Protein AF-A0A0M3HKK8-F1 (afdb_monomer_lite)

pLDDT: mean 71.79, std 18.13, range [29.97, 91.31]

Secondary structure (DSSP, 8-state):
-HHHHHHHHHHHH---HHHHHHHHHHHHHHHHHHHHTT-GGGHHHHHHHHHHHHHHHHHHHHHHHHHHHH--GGGS--S---S--THHHHHHHHHHHHHHHHHHHHHT-

Radius of gyration: 18.03 Å; chains: 1; bounding box: 53×28×43 Å

Organism: Ascaris lumbricoides (NCBI:txid6252)

Structure (mmCIF, N/CA/C/O backbone):
data_AF-A0A0M3HKK8-F1
#
_entry.id   AF-A0A0M3HKK8-F1
#
loop_
_atom_site.group_PDB
_atom_site.id
_atom_site.type_symbol
_atom_site.label_atom_id
_atom_site.label_alt_id
_atom_site.label_comp_id
_atom_site.label_asym_id
_atom_site.label_entity_id
_atom_site.label_seq_id
_atom_site.pdbx_PDB_ins_code
_atom_site.Cartn_x
_atom_site.Cartn_y
_atom_site.Cartn_z
_atom_site.occupancy
_atom_site.B_iso_or_equiv
_atom_site.auth_seq_id
_atom_site.auth_comp_id
_atom_site.auth_asym_id
_atom_site.auth_atom_id
_atom_site.pdbx_PDB_model_num
ATOM 1 N N . MET A 1 1 ? -16.710 9.805 2.477 1.00 60.28 1 MET A N 1
ATOM 2 C CA . MET A 1 1 ? -16.727 9.141 1.153 1.00 60.28 1 MET A CA 1
ATOM 3 C C . MET A 1 1 ? -15.721 9.753 0.168 1.00 60.28 1 MET A C 1
ATOM 5 O O . MET A 1 1 ? -14.936 9.001 -0.387 1.00 60.28 1 MET A O 1
ATOM 9 N N . LEU A 1 2 ? -15.653 11.085 -0.000 1.00 70.81 2 LEU A N 1
ATOM 10 C CA . LEU A 1 2 ? -14.670 11.737 -0.896 1.00 70.81 2 LEU A CA 1
ATOM 11 C C . LEU A 1 2 ? -13.199 11.534 -0.482 1.00 70.81 2 LEU A C 1
ATOM 13 O O . LEU A 1 2 ? -12.345 11.296 -1.329 1.00 70.81 2 LEU A O 1
ATOM 17 N N . LEU A 1 3 ? -12.908 11.577 0.822 1.00 72.81 3 LEU A N 1
ATOM 18 C CA . LEU A 1 3 ? -11.537 11.431 1.326 1.00 72.81 3 LEU A CA 1
ATOM 19 C C . LEU A 1 3 ? -10.959 10.031 1.059 1.00 72.81 3 LEU A C 1
ATOM 21 O O . LEU A 1 3 ? -9.794 9.894 0.702 1.00 72.81 3 LEU A O 1
ATOM 25 N N . GLN A 1 4 ? -11.801 9.001 1.173 1.00 72.44 4 GLN A N 1
ATOM 26 C CA . GLN A 1 4 ? -11.421 7.621 0.885 1.00 72.44 4 GLN A CA 1
ATOM 27 C C . GLN A 1 4 ? -11.086 7.444 -0.601 1.00 72.44 4 GLN A C 1
ATOM 29 O O . GLN A 1 4 ? -10.024 6.925 -0.919 1.00 72.44 4 GLN A O 1
ATOM 34 N N . LYS A 1 5 ? -11.933 7.968 -1.496 1.00 78.19 5 LYS A N 1
ATOM 35 C CA . LYS A 1 5 ? -11.717 7.945 -2.953 1.00 78.19 5 LYS A CA 1
ATOM 36 C C . LYS A 1 5 ? -10.400 8.621 -3.355 1.00 78.19 5 LYS A C 1
ATOM 38 O O . LYS A 1 5 ? -9.630 8.064 -4.126 1.00 78.19 5 LYS A O 1
ATOM 43 N N . SER A 1 6 ? -10.099 9.786 -2.778 1.00 83.12 6 SER A N 1
ATOM 44 C CA . S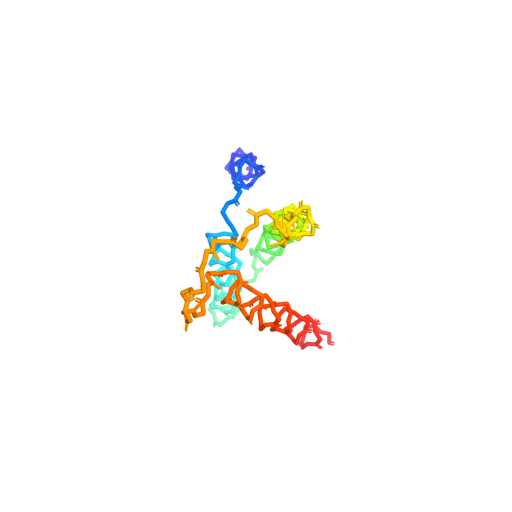ER A 1 6 ? -8.836 10.486 -3.054 1.00 83.12 6 SER A CA 1
ATOM 45 C C . SER A 1 6 ? -7.613 9.728 -2.518 1.00 83.12 6 SER A C 1
ATOM 47 O O . SER A 1 6 ? -6.578 9.670 -3.181 1.00 83.12 6 SER A O 1
ATOM 49 N N . CYS A 1 7 ? -7.715 9.099 -1.341 1.00 81.19 7 CYS A N 1
ATOM 50 C CA . CYS A 1 7 ? -6.660 8.218 -0.835 1.00 81.19 7 CYS A CA 1
ATOM 51 C C . CYS A 1 7 ? -6.444 7.000 -1.741 1.00 81.19 7 CYS A C 1
ATOM 53 O O . CYS A 1 7 ? -5.298 6.674 -2.037 1.00 81.19 7 CYS A O 1
ATOM 55 N N . GLU A 1 8 ? -7.517 6.359 -2.204 1.00 83.94 8 GLU A N 1
ATOM 56 C CA . GLU A 1 8 ? -7.467 5.222 -3.130 1.00 83.94 8 GLU A CA 1
ATOM 57 C C . GLU A 1 8 ? -6.713 5.576 -4.415 1.00 83.94 8 GLU A C 1
ATOM 59 O O . GLU A 1 8 ? -5.770 4.880 -4.786 1.00 83.94 8 GLU A O 1
ATOM 64 N N . GLU A 1 9 ? -7.055 6.699 -5.049 1.00 87.19 9 GLU A N 1
ATOM 65 C CA . GLU A 1 9 ? -6.378 7.180 -6.259 1.00 87.19 9 GLU A CA 1
ATOM 66 C C . GLU A 1 9 ? -4.879 7.417 -6.030 1.00 87.19 9 GLU A C 1
ATOM 68 O O . GLU A 1 9 ? -4.046 7.012 -6.844 1.00 87.19 9 GLU A O 1
ATOM 73 N N . ARG A 1 10 ? -4.507 8.012 -4.889 1.00 86.75 10 ARG A N 1
ATOM 74 C CA . ARG A 1 10 ? -3.098 8.251 -4.537 1.00 86.75 10 ARG A CA 1
ATOM 75 C C . ARG A 1 10 ? -2.334 6.960 -4.262 1.00 86.75 10 ARG A C 1
ATOM 77 O O . ARG A 1 10 ? -1.175 6.854 -4.656 1.00 86.75 10 ARG A O 1
ATOM 84 N N . ILE A 1 11 ? -2.964 5.985 -3.607 1.00 87.56 11 ILE A N 1
ATOM 85 C CA . ILE A 1 11 ? -2.368 4.666 -3.364 1.00 87.56 11 ILE A CA 1
ATOM 86 C C . ILE A 1 11 ? -2.135 3.962 -4.703 1.00 87.56 11 ILE A C 1
ATOM 88 O O . ILE A 1 11 ? -1.033 3.479 -4.955 1.00 87.56 11 ILE A O 1
ATOM 92 N N . LEU A 1 12 ? -3.129 3.971 -5.595 1.00 87.62 12 LEU A N 1
ATOM 93 C CA . LEU A 1 12 ? -3.040 3.353 -6.920 1.00 87.62 12 LEU A CA 1
ATOM 94 C C . LEU A 1 12 ? -1.989 4.004 -7.828 1.00 87.62 12 LEU A C 1
ATOM 96 O O . LEU A 1 12 ? -1.434 3.322 -8.684 1.00 87.62 12 LEU A O 1
ATOM 100 N N . ALA A 1 13 ? -1.687 5.288 -7.644 1.00 89.56 13 ALA A N 1
ATOM 101 C CA . ALA A 1 13 ? -0.640 5.978 -8.394 1.00 89.56 13 ALA A CA 1
ATOM 102 C C . ALA A 1 13 ? 0.775 5.783 -7.810 1.00 89.56 13 ALA A C 1
ATOM 104 O O . ALA A 1 13 ? 1.755 6.117 -8.475 1.00 89.56 13 ALA A O 1
ATOM 105 N N . ASN A 1 14 ? 0.913 5.247 -6.591 1.00 87.75 14 ASN A N 1
ATOM 106 C CA . ASN A 1 14 ? 2.212 5.109 -5.935 1.00 87.75 14 ASN A CA 1
ATOM 107 C C . ASN A 1 14 ? 2.954 3.839 -6.389 1.00 87.75 14 ASN A C 1
ATOM 109 O O . ASN A 1 14 ? 2.366 2.758 -6.457 1.00 87.75 14 ASN A O 1
ATOM 113 N N . TYR A 1 15 ? 4.250 3.965 -6.678 1.00 87.50 15 TYR A N 1
ATOM 114 C CA . TYR A 1 15 ? 5.138 2.859 -7.075 1.00 87.50 15 TYR A CA 1
ATOM 115 C C . TYR A 1 15 ? 6.305 2.654 -6.101 1.00 87.50 15 TYR A C 1
ATOM 117 O O . TYR A 1 15 ? 7.129 1.765 -6.304 1.00 87.50 15 TYR A O 1
ATOM 125 N N . ASP A 1 16 ? 6.393 3.459 -5.041 1.00 87.62 16 ASP A N 1
ATOM 126 C CA . ASP A 1 16 ? 7.413 3.280 -4.019 1.00 87.62 16 ASP A CA 1
ATOM 127 C C . ASP A 1 16 ? 6.967 2.239 -2.980 1.00 87.62 16 ASP A C 1
ATOM 129 O O . ASP A 1 16 ? 6.071 2.457 -2.162 1.00 87.62 16 ASP A O 1
ATOM 133 N N . ALA A 1 17 ? 7.629 1.086 -3.017 1.00 85.12 17 ALA A N 1
ATOM 134 C CA . ALA A 1 17 ? 7.415 -0.011 -2.087 1.00 85.12 17 ALA A CA 1
ATOM 135 C C . ALA A 1 17 ? 7.645 0.374 -0.616 1.00 85.12 17 ALA A C 1
ATOM 137 O O . ALA A 1 17 ? 6.964 -0.154 0.264 1.00 85.12 17 ALA A O 1
ATOM 138 N N . ILE A 1 18 ? 8.601 1.266 -0.335 1.00 87.44 18 ILE A N 1
ATOM 139 C CA . ILE A 1 18 ? 8.971 1.621 1.039 1.00 87.44 18 ILE A CA 1
ATOM 140 C C . ILE A 1 18 ? 7.860 2.459 1.661 1.00 87.44 18 ILE A C 1
ATOM 142 O O . ILE A 1 18 ? 7.390 2.133 2.751 1.00 87.44 18 ILE A O 1
ATOM 146 N N . SER A 1 19 ? 7.389 3.497 0.965 1.00 86.75 19 SER A N 1
ATOM 147 C CA . SER A 1 19 ? 6.260 4.299 1.446 1.00 86.75 19 SER A CA 1
ATOM 148 C C . SER A 1 19 ? 4.987 3.472 1.623 1.00 86.75 19 SER A C 1
ATOM 150 O O . SER A 1 19 ? 4.319 3.624 2.644 1.00 86.75 19 SER A O 1
ATOM 152 N N . LEU A 1 20 ? 4.679 2.546 0.705 1.00 89.31 20 LEU A N 1
ATOM 153 C CA . LEU A 1 20 ? 3.534 1.636 0.857 1.00 89.31 20 LEU A CA 1
ATOM 154 C C . LEU A 1 20 ? 3.657 0.765 2.115 1.00 89.31 20 LEU A C 1
ATOM 156 O O . LEU A 1 20 ? 2.704 0.669 2.887 1.00 89.31 20 LEU A O 1
ATOM 160 N N . TYR A 1 21 ? 4.834 0.184 2.361 1.00 87.81 21 TYR A N 1
ATOM 161 C CA . TYR A 1 21 ? 5.083 -0.629 3.552 1.00 87.81 21 TYR A CA 1
ATOM 162 C C . TYR A 1 21 ? 4.969 0.185 4.848 1.00 87.81 21 TYR A C 1
ATOM 164 O O . TYR A 1 21 ? 4.326 -0.250 5.803 1.00 87.81 21 TYR A O 1
ATOM 172 N N . LEU A 1 22 ? 5.520 1.402 4.871 1.00 89.56 22 LEU A N 1
ATOM 173 C CA . LEU A 1 22 ? 5.389 2.308 6.013 1.00 89.56 22 LEU A CA 1
ATOM 174 C C . LEU A 1 22 ? 3.921 2.638 6.304 1.00 89.56 22 LEU A C 1
ATOM 176 O O . LEU A 1 22 ? 3.514 2.615 7.464 1.00 89.56 22 LEU A O 1
ATOM 180 N N . CYS A 1 23 ? 3.115 2.893 5.269 1.00 90.88 23 CYS A N 1
ATOM 181 C CA . CYS A 1 23 ? 1.682 3.124 5.427 1.00 90.88 23 CYS A CA 1
ATOM 182 C C . CYS A 1 23 ? 0.963 1.905 6.018 1.00 90.88 23 CYS A C 1
ATOM 184 O O . CYS A 1 23 ? 0.120 2.082 6.895 1.00 90.88 23 CYS A O 1
ATOM 186 N N . ILE A 1 24 ? 1.311 0.684 5.601 1.00 90.38 24 ILE A N 1
ATOM 187 C CA . ILE A 1 24 ? 0.742 -0.553 6.163 1.00 90.38 24 ILE A CA 1
ATOM 188 C C . ILE A 1 24 ? 1.074 -0.669 7.655 1.00 90.38 24 ILE A C 1
ATOM 190 O O . ILE A 1 24 ? 0.177 -0.866 8.475 1.00 90.38 24 ILE A O 1
ATOM 194 N N . CYS A 1 25 ? 2.348 -0.497 8.026 1.00 89.31 25 CYS A N 1
ATOM 195 C CA . CYS A 1 25 ? 2.772 -0.546 9.427 1.00 89.31 25 CYS A CA 1
ATOM 196 C C . CYS A 1 25 ? 2.071 0.521 10.273 1.00 89.31 25 CYS A C 1
ATOM 198 O O . CYS A 1 25 ? 1.668 0.254 11.405 1.00 89.31 25 CYS A O 1
ATOM 200 N N . LEU A 1 26 ? 1.907 1.721 9.714 1.00 90.31 26 LEU A N 1
ATOM 201 C CA . LEU A 1 26 ? 1.208 2.815 10.369 1.00 90.31 26 LEU A CA 1
ATOM 202 C C . LEU A 1 26 ? -0.256 2.444 10.630 1.00 90.31 26 LEU A C 1
ATOM 204 O O . LEU A 1 26 ? -0.721 2.589 11.756 1.00 90.31 26 LEU A O 1
ATOM 208 N N . CYS A 1 27 ? -0.961 1.907 9.630 1.00 89.56 27 CYS A N 1
ATOM 209 C CA . CYS A 1 27 ? -2.358 1.490 9.774 1.00 89.56 27 CYS A CA 1
ATOM 210 C C . CYS A 1 27 ? -2.522 0.409 10.845 1.00 89.56 27 CYS A C 1
ATOM 212 O O . CYS A 1 27 ? -3.393 0.538 11.701 1.00 89.56 27 CYS A O 1
ATOM 214 N N . ALA A 1 28 ? -1.640 -0.594 10.863 1.00 87.12 28 ALA A N 1
ATOM 215 C CA . ALA A 1 28 ? -1.657 -1.643 11.880 1.00 87.12 28 ALA A CA 1
ATOM 216 C C . ALA A 1 28 ? -1.485 -1.074 13.300 1.00 87.12 28 ALA A C 1
ATOM 218 O O . ALA A 1 28 ? -2.248 -1.412 14.204 1.00 87.12 28 ALA A O 1
ATOM 219 N N . LYS A 1 29 ? -0.532 -0.150 13.488 1.00 88.56 29 LYS A N 1
ATOM 220 C CA . LYS A 1 29 ? -0.293 0.496 14.788 1.00 88.56 29 LYS A CA 1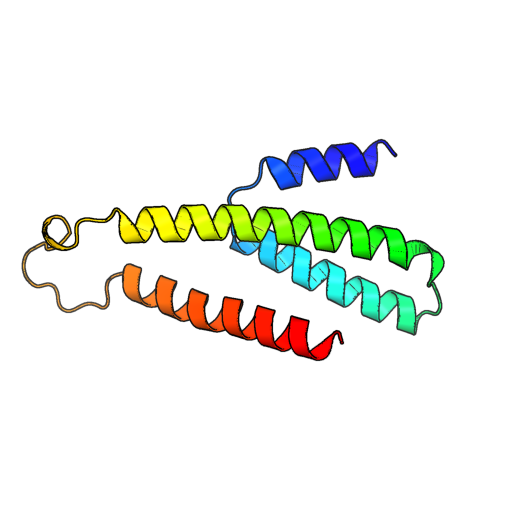
ATOM 221 C C . LYS A 1 29 ? -1.445 1.395 15.224 1.00 88.56 29 LYS A C 1
ATOM 223 O O . LYS A 1 29 ? -1.791 1.412 16.401 1.00 88.56 29 LYS A O 1
ATOM 228 N N . TYR A 1 30 ? -2.067 2.117 14.295 1.00 86.75 30 TYR A N 1
ATOM 229 C CA . TYR A 1 30 ? -3.265 2.896 14.603 1.00 86.75 30 TYR A CA 1
ATOM 230 C C . TYR A 1 30 ? -4.448 2.006 14.986 1.00 86.75 30 TYR A C 1
ATOM 232 O O . TYR A 1 30 ? -5.179 2.364 15.905 1.00 86.75 30 TYR A O 1
ATOM 240 N N . SER A 1 31 ? -4.611 0.853 14.334 1.00 85.94 31 SER A N 1
ATOM 241 C CA . SER A 1 31 ? -5.657 -0.116 14.676 1.00 85.94 31 SER A CA 1
ATOM 242 C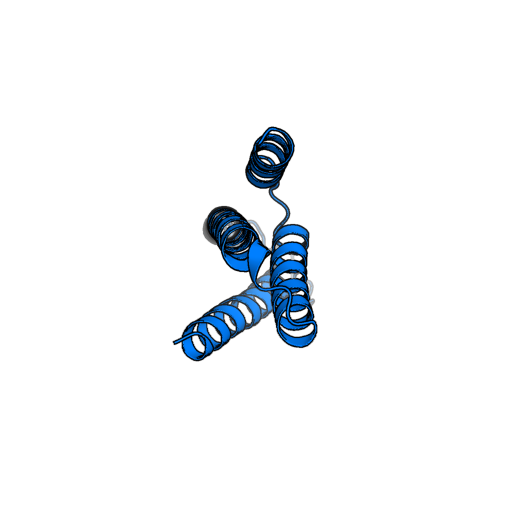 C . SER A 1 31 ? -5.502 -0.616 16.114 1.00 85.94 31 SER A C 1
ATOM 244 O O . SER A 1 31 ? -6.451 -0.558 16.890 1.00 85.94 31 SER A O 1
ATOM 246 N N . GLU A 1 32 ? -4.286 -1.011 16.500 1.00 86.50 32 GLU A N 1
ATOM 247 C CA . GLU A 1 32 ? -3.949 -1.460 17.860 1.00 86.50 32 GLU A CA 1
ATOM 248 C C . GLU A 1 32 ? -4.271 -0.379 18.909 1.00 86.50 32 GLU A C 1
ATOM 250 O O . GLU A 1 32 ? -5.006 -0.625 19.865 1.00 86.50 32 GLU A O 1
ATOM 255 N N . LEU A 1 33 ? -3.839 0.865 18.667 1.00 88.00 33 LEU A N 1
ATOM 256 C CA . LEU A 1 33 ? -4.107 1.998 19.561 1.00 88.00 33 LEU A CA 1
ATOM 257 C C . LEU A 1 33 ? -5.602 2.342 19.690 1.00 88.00 33 LEU A C 1
ATOM 259 O O . LEU A 1 33 ? -6.033 2.848 20.726 1.00 88.00 33 LEU A O 1
ATOM 263 N N . MET A 1 34 ? -6.400 2.137 18.640 1.00 85.12 34 MET A N 1
ATOM 264 C CA . MET A 1 34 ? -7.847 2.392 18.679 1.00 85.12 34 MET A CA 1
ATOM 265 C C . MET A 1 34 ? -8.580 1.339 19.512 1.00 85.12 34 MET A C 1
ATOM 267 O O . MET A 1 34 ? -9.513 1.685 20.242 1.00 85.12 34 MET A O 1
ATOM 271 N N . VAL A 1 35 ? -8.125 0.084 19.450 1.00 86.44 35 VAL A N 1
ATOM 272 C CA . VAL A 1 35 ? -8.620 -1.002 20.304 1.00 86.44 35 VAL A CA 1
ATOM 273 C C . VAL A 1 35 ? -8.290 -0.714 21.768 1.00 86.44 35 VAL A C 1
ATOM 275 O O . VAL A 1 35 ? -9.192 -0.748 22.603 1.00 86.44 35 VAL A O 1
ATOM 278 N N . GLU A 1 36 ? -7.047 -0.329 22.075 1.00 87.81 36 GLU A N 1
ATOM 279 C CA . GLU A 1 36 ? -6.630 0.046 23.437 1.00 87.81 36 GLU A CA 1
ATOM 280 C C . GLU A 1 36 ? -7.453 1.208 24.016 1.00 87.81 36 GLU A C 1
ATOM 282 O O . GLU A 1 36 ? -7.740 1.245 25.211 1.00 87.81 36 GLU A O 1
ATOM 287 N N . ARG A 1 37 ? -7.866 2.158 23.167 1.00 87.94 37 ARG A N 1
ATOM 288 C CA . ARG A 1 37 ? -8.681 3.318 23.562 1.00 87.94 37 ARG A CA 1
ATOM 289 C C . ARG A 1 37 ? -10.187 3.047 23.586 1.00 87.94 37 ARG A C 1
ATOM 291 O O . ARG A 1 37 ? -10.944 3.952 23.928 1.00 87.94 37 ARG A O 1
ATOM 298 N N . GLY A 1 38 ? -10.633 1.844 23.220 1.00 84.31 38 GLY A N 1
ATOM 299 C CA . GLY A 1 38 ? -12.052 1.486 23.197 1.00 84.31 38 GLY A CA 1
ATOM 300 C C . GLY A 1 38 ? -12.860 2.193 22.102 1.00 84.31 38 GLY A C 1
ATOM 301 O O . GLY A 1 38 ? -14.050 2.439 22.290 1.00 84.31 38 GLY A O 1
ATOM 302 N N . ILE A 1 39 ? -12.243 2.517 20.957 1.00 82.31 39 ILE A N 1
ATOM 303 C CA . ILE A 1 39 ? -12.899 3.165 19.804 1.00 82.31 39 ILE A CA 1
ATOM 304 C C . ILE A 1 39 ? -12.952 2.190 18.604 1.00 82.31 39 ILE A C 1
ATOM 306 O O . ILE A 1 39 ? -12.269 2.398 17.600 1.00 82.31 39 ILE A O 1
ATOM 310 N N . PRO A 1 40 ? -13.772 1.118 18.654 1.00 73.06 40 PRO A N 1
ATOM 311 C CA . PRO A 1 40 ? -13.843 0.111 17.587 1.00 73.06 40 PRO A CA 1
ATOM 312 C C . PRO A 1 40 ? -14.657 0.559 16.359 1.00 73.06 40 PRO A C 1
ATOM 314 O O . PRO A 1 40 ? -14.683 -0.128 15.343 1.00 73.06 40 PRO A O 1
ATOM 317 N N . ALA A 1 41 ? -15.326 1.716 16.409 1.00 71.00 41 ALA A N 1
ATOM 318 C CA . ALA A 1 41 ? -16.238 2.173 15.353 1.00 71.00 41 ALA A CA 1
ATOM 319 C C . ALA A 1 41 ? -15.569 2.414 13.981 1.00 71.00 41 ALA A C 1
ATOM 321 O O . ALA A 1 41 ? -16.264 2.555 12.977 1.00 71.00 41 ALA A O 1
ATOM 322 N N . MET A 1 42 ? -14.234 2.471 13.924 1.00 74.00 42 MET A N 1
ATOM 323 C CA . MET A 1 42 ? -13.472 2.698 12.692 1.00 74.00 42 MET A CA 1
ATOM 324 C C . MET A 1 42 ? -12.771 1.450 12.139 1.00 74.00 42 MET A C 1
ATOM 326 O O . MET A 1 42 ? -12.086 1.554 11.123 1.00 74.00 42 MET A O 1
ATOM 330 N N . ASP A 1 43 ? -12.941 0.282 12.759 1.00 76.75 43 ASP A N 1
ATOM 331 C CA . ASP A 1 43 ? -12.167 -0.924 12.433 1.00 76.75 43 ASP A CA 1
ATOM 332 C C . ASP A 1 43 ? -12.323 -1.352 10.958 1.00 76.75 43 ASP A C 1
ATOM 334 O O . ASP A 1 43 ? -11.345 -1.557 10.240 1.00 76.75 43 ASP A O 1
ATOM 338 N N . GLY A 1 44 ? -13.554 -1.317 10.430 1.00 82.12 44 GLY A N 1
ATOM 339 C CA . GLY A 1 44 ? -13.821 -1.650 9.023 1.00 82.12 44 GLY A CA 1
ATOM 340 C C . GLY A 1 44 ? -13.177 -0.696 8.004 1.00 82.12 44 GLY A C 1
ATOM 341 O O . GLY A 1 44 ? -12.848 -1.109 6.888 1.00 82.12 44 GLY A O 1
ATOM 342 N N . TYR A 1 45 ? -12.960 0.572 8.368 1.00 84.31 45 TYR A N 1
ATOM 343 C CA . TYR A 1 45 ? -12.264 1.532 7.504 1.00 84.31 45 TYR A CA 1
ATOM 344 C C . TYR A 1 45 ? -10.768 1.214 7.427 1.00 84.31 45 TYR A C 1
ATOM 346 O O . TYR A 1 45 ? -10.206 1.166 6.331 1.00 84.31 45 TYR A O 1
ATOM 354 N N . TRP A 1 46 ? -10.136 0.965 8.577 1.00 83.56 46 TRP A N 1
ATOM 355 C CA . TRP A 1 46 ? -8.711 0.646 8.649 1.00 83.56 46 TRP A CA 1
ATOM 356 C C . TRP A 1 46 ? -8.390 -0.689 7.984 1.00 83.56 46 TRP A C 1
ATOM 358 O O . TRP A 1 46 ? -7.397 -0.776 7.261 1.00 83.56 46 TRP A O 1
ATOM 368 N N . ASP A 1 47 ? -9.256 -1.690 8.141 1.00 85.62 47 ASP A N 1
ATOM 369 C CA . ASP A 1 47 ? -9.124 -2.974 7.454 1.00 85.62 47 ASP A CA 1
ATOM 370 C C . ASP A 1 47 ? -9.222 -2.817 5.926 1.00 85.62 47 ASP A C 1
ATOM 372 O O . ASP A 1 47 ? -8.362 -3.296 5.182 1.00 85.62 47 ASP A O 1
ATOM 376 N N . THR A 1 48 ? -10.210 -2.059 5.438 1.00 88.19 48 THR A N 1
ATOM 377 C CA . THR A 1 48 ? -10.352 -1.783 3.998 1.00 88.19 48 THR A CA 1
ATOM 378 C C . THR A 1 48 ? -9.121 -1.059 3.447 1.00 88.19 48 THR A C 1
ATOM 380 O O . THR A 1 48 ? -8.571 -1.452 2.417 1.00 88.19 48 THR A O 1
ATOM 383 N N . LEU A 1 49 ? -8.639 -0.029 4.147 1.00 87.25 49 LEU A N 1
ATOM 384 C CA . LEU A 1 49 ? -7.467 0.745 3.739 1.00 87.25 49 LEU A CA 1
ATOM 385 C C . LEU A 1 49 ? -6.184 -0.099 3.746 1.00 87.25 49 LEU A C 1
ATOM 387 O O . LEU A 1 49 ? -5.389 -0.025 2.807 1.00 87.25 49 LEU A O 1
ATOM 391 N N . THR A 1 50 ? -6.025 -0.962 4.748 1.00 88.94 50 THR A N 1
ATOM 392 C CA . THR A 1 50 ? -4.908 -1.907 4.855 1.00 88.94 50 THR A CA 1
ATOM 393 C C . THR A 1 50 ? -4.920 -2.906 3.700 1.00 88.94 50 THR A C 1
ATOM 395 O O . THR A 1 50 ? -3.890 -3.108 3.057 1.00 88.94 50 THR A O 1
ATOM 398 N N . ARG A 1 51 ? -6.083 -3.475 3.356 1.00 89.50 51 ARG A N 1
ATOM 399 C CA . ARG A 1 51 ? -6.222 -4.395 2.214 1.00 89.50 51 ARG A CA 1
ATOM 400 C C . ARG A 1 51 ? -5.854 -3.738 0.883 1.00 89.50 51 ARG A C 1
ATOM 402 O O . ARG A 1 51 ? -5.162 -4.350 0.071 1.00 89.50 51 ARG A O 1
ATOM 409 N N . MET A 1 52 ? -6.257 -2.487 0.670 1.00 89.75 52 MET A N 1
ATOM 410 C CA . MET A 1 52 ? -5.909 -1.747 -0.549 1.00 89.75 52 MET A CA 1
ATOM 411 C C . MET A 1 52 ? -4.407 -1.465 -0.652 1.00 89.75 52 MET A C 1
ATOM 413 O O . MET A 1 52 ? -3.821 -1.642 -1.722 1.00 89.75 52 MET A O 1
ATOM 417 N N . LEU A 1 53 ? -3.772 -1.076 0.458 1.00 89.31 53 LEU A N 1
ATOM 418 C CA . LEU A 1 53 ? -2.322 -0.887 0.514 1.00 89.31 53 LEU A CA 1
ATOM 419 C C . LEU A 1 53 ? -1.571 -2.190 0.217 1.00 89.31 53 LEU A C 1
ATOM 421 O O . LEU A 1 53 ? -0.627 -2.168 -0.570 1.00 89.31 53 LEU A O 1
ATOM 425 N N . TRP A 1 54 ? -2.011 -3.318 0.784 1.00 89.25 54 TRP A N 1
ATOM 426 C CA . TRP A 1 54 ? -1.422 -4.634 0.518 1.00 89.25 54 TRP A CA 1
ATOM 427 C C . TRP A 1 54 ? -1.543 -5.051 -0.945 1.00 89.25 54 TRP A C 1
ATOM 429 O O . TRP A 1 54 ? -0.545 -5.448 -1.540 1.00 89.25 54 TRP A O 1
ATOM 439 N N . HIS A 1 55 ? -2.729 -4.913 -1.545 1.00 90.62 55 HIS A N 1
ATOM 440 C CA . HIS A 1 55 ? -2.930 -5.233 -2.961 1.00 90.62 55 HIS A CA 1
ATOM 441 C C . HIS A 1 55 ? -2.002 -4.404 -3.858 1.00 90.62 55 HIS A C 1
ATOM 443 O O . HIS A 1 55 ? -1.391 -4.917 -4.795 1.00 90.62 55 HIS A O 1
ATOM 449 N N . ARG A 1 56 ? -1.853 -3.108 -3.556 1.00 91.31 56 ARG A N 1
ATOM 450 C CA . ARG A 1 56 ? -0.945 -2.246 -4.314 1.00 91.31 56 ARG A CA 1
ATOM 451 C C . ARG A 1 56 ? 0.520 -2.615 -4.100 1.00 91.31 56 ARG A C 1
ATOM 453 O O . ARG A 1 56 ? 1.283 -2.632 -5.063 1.00 91.31 56 ARG A O 1
ATOM 460 N N . PHE A 1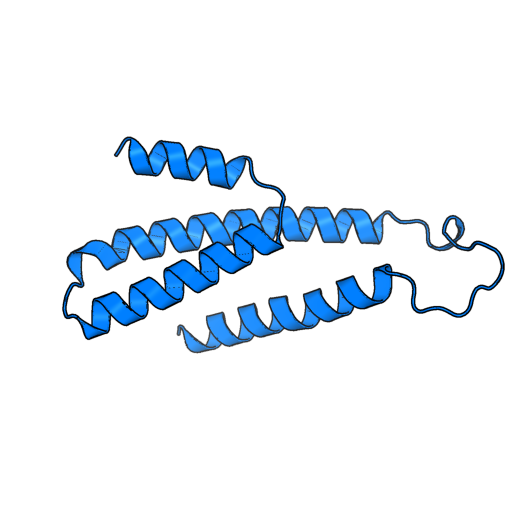 57 ? 0.908 -2.890 -2.860 1.00 89.31 57 PHE A N 1
ATOM 461 C CA . PHE A 1 57 ? 2.261 -3.304 -2.512 1.00 89.31 57 PHE A CA 1
ATOM 462 C C . PHE A 1 57 ? 2.656 -4.587 -3.247 1.00 89.31 57 PHE A C 1
ATOM 464 O O . PHE A 1 57 ? 3.739 -4.632 -3.825 1.00 89.31 57 PHE A O 1
ATOM 471 N N . ASP A 1 58 ? 1.766 -5.581 -3.305 1.00 88.31 58 ASP A N 1
ATOM 472 C CA . ASP A 1 58 ? 2.004 -6.822 -4.045 1.00 88.31 58 ASP A CA 1
ATOM 473 C C . ASP A 1 58 ? 2.242 -6.556 -5.540 1.00 88.31 58 ASP A C 1
ATOM 475 O O . ASP A 1 58 ? 3.246 -6.998 -6.094 1.00 88.31 58 ASP A O 1
ATOM 479 N N . ALA A 1 59 ? 1.409 -5.726 -6.177 1.00 89.00 59 ALA A N 1
ATOM 480 C CA . ALA A 1 59 ? 1.603 -5.348 -7.579 1.00 89.00 59 ALA A CA 1
ATOM 481 C C . ALA A 1 59 ? 2.961 -4.657 -7.830 1.00 89.00 59 ALA A C 1
ATOM 483 O O . ALA A 1 59 ? 3.663 -4.978 -8.789 1.00 89.00 59 ALA A O 1
ATOM 484 N N . VAL A 1 60 ? 3.370 -3.730 -6.957 1.00 88.12 60 VAL A N 1
ATOM 485 C CA . VAL A 1 60 ? 4.677 -3.050 -7.054 1.00 88.12 60 VAL A CA 1
ATOM 486 C C . VAL A 1 60 ? 5.836 -4.034 -6.853 1.00 88.12 60 VAL A C 1
ATOM 488 O O . VAL A 1 60 ? 6.849 -3.956 -7.550 1.00 88.12 60 VAL A O 1
ATOM 491 N N . MET A 1 61 ? 5.690 -4.989 -5.935 1.00 84.38 61 MET A N 1
ATOM 492 C CA . MET A 1 61 ? 6.680 -6.037 -5.674 1.00 84.38 61 MET A CA 1
ATOM 493 C C . MET A 1 61 ? 6.823 -7.001 -6.854 1.00 84.38 61 MET A C 1
ATOM 495 O O . MET A 1 61 ? 7.944 -7.381 -7.201 1.00 84.38 61 MET A O 1
ATOM 499 N N . GLN A 1 62 ? 5.715 -7.367 -7.503 1.00 84.12 62 GLN A N 1
ATOM 500 C CA . GLN A 1 62 ? 5.724 -8.179 -8.721 1.00 84.12 62 GLN A CA 1
ATOM 501 C C . GLN A 1 62 ? 6.475 -7.466 -9.850 1.00 84.12 62 GLN A C 1
ATOM 503 O O . GLN A 1 62 ? 7.393 -8.055 -10.420 1.00 84.12 62 GLN A O 1
ATOM 508 N N . LEU A 1 63 ? 6.185 -6.180 -10.087 1.00 85.06 63 LEU A N 1
ATOM 509 C CA . LEU A 1 63 ? 6.912 -5.360 -11.066 1.00 85.06 63 LEU A CA 1
ATOM 510 C C . LEU A 1 63 ? 8.412 -5.303 -10.765 1.00 85.06 63 LEU A C 1
ATOM 512 O O . LEU A 1 63 ? 9.246 -5.376 -11.669 1.00 85.06 63 LEU A O 1
ATOM 516 N N . HIS A 1 64 ? 8.780 -5.207 -9.488 1.00 81.12 64 HIS A N 1
ATOM 517 C CA . HIS A 1 64 ? 10.185 -5.242 -9.122 1.00 81.12 64 HIS A CA 1
ATOM 518 C C . HIS A 1 64 ? 10.821 -6.611 -9.405 1.00 81.12 64 HIS A C 1
ATOM 520 O O . HIS A 1 64 ? 11.930 -6.686 -9.934 1.00 81.12 64 HIS A O 1
ATOM 526 N N . ASN A 1 65 ? 10.132 -7.706 -9.083 1.00 79.00 65 ASN A N 1
ATOM 527 C CA . ASN A 1 65 ? 10.620 -9.054 -9.360 1.00 79.00 65 ASN A CA 1
ATOM 528 C C . ASN A 1 65 ? 10.808 -9.280 -10.868 1.00 79.00 65 ASN A C 1
ATOM 530 O O . ASN A 1 65 ? 11.842 -9.791 -11.292 1.00 79.00 65 ASN A O 1
ATOM 534 N N . GLU A 1 66 ? 9.857 -8.837 -11.689 1.00 80.81 66 GLU A N 1
ATOM 535 C CA . GLU A 1 66 ? 9.971 -8.863 -13.149 1.00 80.81 66 GLU A CA 1
ATOM 536 C C . GLU A 1 66 ? 11.170 -8.054 -13.647 1.00 80.81 66 GLU A C 1
ATOM 538 O O . GLU A 1 66 ? 11.950 -8.565 -14.453 1.00 80.81 66 GLU A O 1
ATOM 543 N N . SER A 1 67 ? 11.378 -6.847 -13.110 1.00 76.62 67 SER A N 1
ATOM 544 C CA . SER A 1 67 ? 12.544 -6.014 -13.418 1.00 76.62 67 SER A CA 1
ATOM 545 C C . SER A 1 67 ? 13.854 -6.754 -13.133 1.00 76.62 67 SER A C 1
ATOM 547 O O . SER A 1 67 ? 14.704 -6.869 -14.011 1.00 76.62 67 SER A O 1
ATOM 549 N N . VAL A 1 68 ? 13.992 -7.366 -11.951 1.00 73.44 68 VAL A N 1
ATOM 550 C CA . VAL A 1 68 ? 15.193 -8.134 -11.578 1.00 73.44 68 VAL A CA 1
ATOM 551 C C . VAL A 1 68 ? 15.367 -9.390 -12.438 1.00 73.44 68 VAL A C 1
ATOM 553 O O . VAL A 1 68 ? 16.493 -9.730 -12.794 1.00 73.44 68 VAL A O 1
ATOM 556 N N . ARG A 1 69 ? 14.281 -10.087 -12.796 1.00 74.00 69 ARG A N 1
ATOM 557 C CA . ARG A 1 69 ? 14.328 -11.279 -13.664 1.00 74.00 69 ARG A CA 1
ATOM 558 C C . ARG A 1 69 ? 14.705 -10.945 -15.106 1.00 74.00 69 ARG A C 1
ATOM 560 O O . ARG A 1 69 ? 15.330 -11.774 -15.760 1.00 74.00 69 ARG A O 1
ATOM 567 N N . GLY A 1 70 ? 14.315 -9.768 -15.592 1.00 69.62 70 GLY A N 1
ATOM 568 C CA . GLY A 1 70 ? 14.645 -9.273 -16.928 1.00 69.62 70 GLY A CA 1
ATOM 569 C C . GLY A 1 70 ? 16.064 -8.713 -17.055 1.00 69.62 70 GLY A C 1
ATOM 570 O O . GLY A 1 70 ? 16.522 -8.463 -18.170 1.00 69.62 70 GLY A O 1
ATOM 571 N N . VAL A 1 71 ? 16.780 -8.525 -15.942 1.00 68.81 71 VAL A N 1
ATOM 572 C CA . VAL A 1 71 ? 18.178 -8.090 -15.964 1.00 68.81 71 VAL A CA 1
ATOM 573 C C . VAL A 1 71 ? 19.068 -9.233 -16.458 1.00 68.81 71 VAL A C 1
ATOM 575 O O . VAL A 1 71 ? 19.335 -10.211 -15.758 1.00 68.81 71 VAL A O 1
ATOM 578 N N . ASP A 1 72 ? 19.585 -9.069 -17.675 1.00 61.09 72 ASP A N 1
ATOM 579 C CA . ASP A 1 72 ? 20.672 -9.882 -18.215 1.00 61.09 72 ASP A CA 1
ATOM 580 C C . ASP A 1 72 ? 21.934 -9.683 -17.364 1.00 61.09 72 ASP A C 1
ATOM 582 O O . ASP A 1 72 ? 22.707 -8.743 -17.575 1.00 61.09 72 ASP A O 1
ATOM 586 N N . VAL A 1 73 ? 22.197 -10.611 -16.440 1.00 58.41 73 VAL A N 1
ATOM 587 C CA . VAL A 1 73 ? 23.404 -10.607 -15.591 1.00 58.41 73 VAL A CA 1
ATOM 588 C C . VAL A 1 73 ? 24.676 -10.482 -16.439 1.00 58.41 73 VAL A C 1
ATOM 590 O O . VAL A 1 73 ? 25.616 -9.809 -16.043 1.00 58.41 73 VAL A O 1
ATOM 593 N N . LYS A 1 74 ? 24.679 -11.040 -17.658 1.00 58.91 74 LYS A N 1
ATOM 594 C CA . LYS A 1 74 ? 25.806 -10.975 -18.604 1.00 58.91 74 LYS A CA 1
ATOM 595 C C . LYS A 1 74 ? 26.104 -9.568 -19.137 1.00 58.91 74 LYS A C 1
ATOM 597 O O . LYS A 1 74 ? 27.254 -9.284 -19.446 1.00 58.91 74 LYS A O 1
ATOM 602 N N . LYS A 1 75 ? 25.095 -8.698 -19.250 1.00 58.69 75 LYS A N 1
ATOM 603 C CA . LYS A 1 75 ? 25.255 -7.290 -19.671 1.00 58.69 75 LYS A CA 1
ATOM 604 C C . LYS A 1 75 ? 25.607 -6.370 -18.500 1.00 58.69 75 LYS A C 1
ATOM 606 O O . LYS A 1 75 ? 26.033 -5.243 -18.716 1.00 58.69 75 LYS A O 1
ATOM 611 N N . MET A 1 76 ? 25.429 -6.858 -17.274 1.00 54.56 76 MET A N 1
ATOM 612 C CA . MET A 1 76 ? 25.661 -6.132 -16.028 1.00 54.56 76 MET A CA 1
ATOM 613 C C . MET A 1 76 ? 26.999 -6.505 -15.364 1.00 54.56 76 MET A C 1
ATOM 615 O O . MET A 1 76 ? 27.200 -6.175 -14.199 1.00 54.56 76 MET A O 1
ATOM 619 N N . ILE A 1 77 ? 27.906 -7.177 -16.090 1.00 51.28 77 ILE A N 1
ATOM 620 C CA . ILE A 1 77 ? 29.296 -7.441 -15.679 1.00 51.28 77 ILE A CA 1
ATOM 621 C C . ILE A 1 77 ? 30.210 -6.377 -16.323 1.00 51.28 77 ILE A C 1
ATOM 623 O O . ILE A 1 77 ? 30.674 -6.569 -17.448 1.00 51.28 77 ILE A O 1
ATOM 627 N N . PRO A 1 78 ? 30.488 -5.241 -15.655 1.00 57.00 78 PRO A N 1
ATOM 628 C CA . PRO A 1 78 ? 31.738 -4.511 -15.844 1.00 57.00 78 PRO A CA 1
ATOM 629 C C . PRO A 1 78 ? 32.939 -5.381 -15.407 1.00 57.00 78 PRO A C 1
ATOM 631 O O . PRO A 1 78 ? 32.740 -6.371 -14.697 1.00 57.00 78 PRO A O 1
ATOM 634 N N . PRO A 1 79 ? 34.187 -5.032 -15.791 1.00 54.41 79 PRO A N 1
ATOM 635 C CA . PRO A 1 79 ? 35.394 -5.707 -15.296 1.00 54.41 79 PRO A CA 1
ATOM 636 C C . PRO A 1 79 ? 35.403 -5.780 -13.755 1.00 54.41 79 PRO A C 1
ATOM 638 O O . PRO A 1 79 ? 34.752 -4.960 -13.109 1.00 54.41 79 PRO A O 1
ATOM 641 N N . PRO A 1 80 ? 36.098 -6.767 -13.157 1.00 51.44 80 PRO A N 1
ATOM 642 C CA . PRO A 1 80 ? 35.832 -7.240 -11.800 1.00 51.44 80 PRO A CA 1
ATOM 643 C C . PRO A 1 80 ? 36.071 -6.147 -10.748 1.00 51.44 80 PRO A C 1
ATOM 645 O O . PRO A 1 80 ? 37.203 -5.922 -10.329 1.00 51.44 80 PRO A O 1
ATOM 648 N N . ASP A 1 81 ? 35.000 -5.489 -10.299 1.00 52.62 81 ASP A N 1
ATOM 649 C CA . ASP A 1 81 ? 34.986 -4.687 -9.072 1.00 52.62 81 ASP A CA 1
ATOM 650 C C . ASP A 1 81 ? 34.240 -5.484 -7.998 1.00 52.62 81 ASP A C 1
ATOM 652 O O . ASP A 1 81 ? 33.033 -5.700 -8.067 1.00 52.62 81 ASP A O 1
ATOM 656 N N . THR A 1 82 ? 34.990 -5.981 -7.023 1.00 54.78 82 THR A N 1
ATOM 657 C CA . THR A 1 82 ? 34.620 -6.982 -6.011 1.00 54.78 82 THR A CA 1
ATOM 658 C C . THR A 1 82 ? 33.708 -6.430 -4.902 1.00 54.78 82 THR A C 1
ATOM 660 O O . THR A 1 82 ? 33.850 -6.782 -3.730 1.00 54.78 82 THR A O 1
ATOM 663 N N . ARG A 1 83 ? 32.775 -5.530 -5.229 1.00 55.88 83 ARG A N 1
ATOM 664 C CA . ARG A 1 83 ? 31.832 -4.929 -4.270 1.00 55.88 83 ARG A CA 1
ATOM 665 C C . ARG A 1 83 ? 30.477 -5.627 -4.373 1.00 55.88 83 ARG A C 1
ATOM 667 O O . ARG A 1 83 ? 30.050 -5.924 -5.483 1.00 55.88 83 ARG A O 1
ATOM 674 N N . PRO A 1 84 ? 29.753 -5.860 -3.265 1.00 53.28 84 PRO A N 1
ATOM 675 C CA . PRO A 1 84 ? 28.391 -6.376 -3.329 1.00 53.28 84 PRO A CA 1
ATOM 676 C C . PRO A 1 84 ? 27.507 -5.369 -4.074 1.00 53.28 84 PRO A C 1
ATOM 678 O O . PRO A 1 84 ? 27.088 -4.350 -3.527 1.00 53.28 84 PRO A O 1
ATOM 681 N N . HIS A 1 85 ? 27.273 -5.625 -5.359 1.00 60.47 85 HIS A N 1
ATOM 682 C CA . HIS A 1 85 ? 26.456 -4.767 -6.204 1.00 60.47 85 HIS A CA 1
ATOM 683 C C . HIS A 1 85 ? 25.025 -4.720 -5.647 1.00 60.47 85 HIS A C 1
ATOM 685 O O . HIS A 1 85 ? 24.502 -5.729 -5.165 1.00 60.47 85 HIS A O 1
ATOM 691 N N . TYR A 1 86 ? 24.392 -3.545 -5.734 1.00 51.66 86 TYR A N 1
ATOM 692 C CA . TYR A 1 86 ? 23.085 -3.182 -5.155 1.00 51.66 86 TYR A CA 1
ATOM 693 C C . TYR A 1 86 ? 21.967 -4.242 -5.284 1.0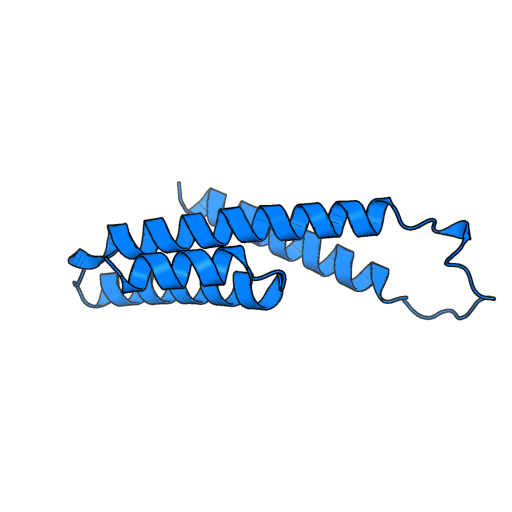0 51.66 86 TYR A C 1
ATOM 695 O O . TYR A 1 86 ? 21.076 -4.309 -4.438 1.00 51.66 86 TYR A O 1
ATOM 703 N N . VAL A 1 87 ? 22.041 -5.116 -6.291 1.00 52.94 87 VAL A N 1
ATOM 704 C CA . VAL A 1 87 ? 21.102 -6.219 -6.551 1.00 52.94 87 VAL A CA 1
ATOM 705 C C . VAL A 1 87 ? 21.012 -7.221 -5.383 1.00 52.94 87 VAL A C 1
ATOM 707 O O . VAL A 1 87 ? 19.933 -7.741 -5.095 1.00 52.94 87 VAL A O 1
ATOM 710 N N . GLY A 1 88 ? 22.111 -7.467 -4.657 1.00 53.06 88 GLY A N 1
ATOM 711 C CA . GLY A 1 88 ? 22.135 -8.412 -3.530 1.00 53.06 88 GLY A CA 1
ATOM 712 C C . GLY A 1 88 ? 21.364 -7.924 -2.298 1.00 53.06 88 GLY A C 1
ATOM 713 O O . GLY A 1 88 ? 20.622 -8.692 -1.682 1.00 53.06 88 GLY A O 1
ATOM 714 N N . TYR A 1 89 ? 21.482 -6.633 -1.973 1.00 50.56 89 TYR A N 1
ATOM 715 C CA . TYR A 1 89 ? 20.771 -6.014 -0.847 1.00 50.56 89 TYR A CA 1
ATOM 716 C C . TYR A 1 89 ? 19.260 -6.054 -1.043 1.00 50.56 89 TYR A C 1
ATOM 718 O O . TYR A 1 89 ? 18.509 -6.336 -0.110 1.00 50.56 89 TYR A O 1
ATOM 726 N N . PHE A 1 90 ? 18.822 -5.828 -2.277 1.00 46.97 90 PHE A N 1
ATOM 727 C CA . PHE A 1 90 ? 17.415 -5.787 -2.611 1.00 46.97 90 PHE A CA 1
ATOM 728 C C . PHE A 1 90 ? 16.742 -7.157 -2.427 1.00 46.97 90 PHE A C 1
ATOM 730 O O . PHE A 1 90 ? 15.717 -7.266 -1.758 1.00 46.97 90 PHE A O 1
ATOM 737 N N . ARG A 1 91 ? 17.386 -8.242 -2.881 1.00 44.28 91 ARG A N 1
ATOM 738 C CA . ARG A 1 91 ? 16.905 -9.613 -2.641 1.00 44.28 91 ARG A CA 1
ATOM 739 C C . ARG A 1 91 ? 16.851 -9.974 -1.152 1.00 44.28 91 ARG A C 1
ATOM 741 O O . ARG A 1 91 ? 15.921 -10.651 -0.728 1.00 44.28 91 ARG A O 1
ATOM 748 N N . PHE 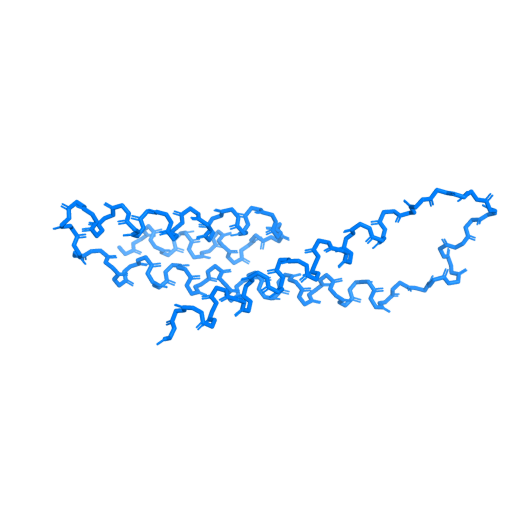A 1 92 ? 17.806 -9.509 -0.348 1.00 46.84 92 PHE A N 1
ATOM 749 C CA . PHE A 1 92 ? 17.847 -9.802 1.089 1.00 46.84 92 PHE A CA 1
ATOM 750 C C . PHE A 1 92 ? 16.730 -9.102 1.876 1.00 46.84 92 PHE A C 1
ATOM 752 O O . PHE A 1 92 ? 16.119 -9.696 2.769 1.00 46.84 92 PHE A O 1
ATOM 759 N N . ILE A 1 93 ? 16.435 -7.851 1.517 1.00 52.38 93 ILE A N 1
ATOM 760 C CA . ILE A 1 93 ? 15.304 -7.096 2.067 1.00 52.38 93 ILE A CA 1
ATOM 761 C C . ILE A 1 93 ? 13.985 -7.772 1.669 1.00 52.38 93 ILE A C 1
ATOM 763 O O . ILE A 1 93 ? 13.100 -7.908 2.506 1.00 52.38 93 ILE A O 1
ATOM 767 N N . TYR A 1 94 ? 13.883 -8.281 0.439 1.00 50.28 94 TYR A N 1
ATOM 768 C CA . TYR A 1 94 ? 12.689 -8.964 -0.067 1.00 50.28 94 TYR A CA 1
ATOM 769 C C . TYR A 1 94 ? 12.373 -10.236 0.694 1.00 50.28 94 TYR A C 1
ATOM 771 O O . TYR A 1 94 ? 11.240 -10.412 1.135 1.00 50.28 94 TYR A O 1
ATOM 779 N N . THR A 1 95 ? 13.369 -11.097 0.913 1.00 50.62 95 THR A N 1
ATOM 780 C CA . THR A 1 95 ? 13.137 -12.314 1.687 1.00 50.62 95 THR A CA 1
ATOM 781 C C . THR A 1 95 ? 12.678 -11.956 3.090 1.00 50.62 95 THR A C 1
ATOM 783 O O . THR A 1 95 ? 11.723 -12.556 3.550 1.00 50.62 95 THR A O 1
ATOM 786 N N . ARG A 1 96 ? 13.266 -10.942 3.745 1.00 50.12 96 ARG A N 1
ATOM 787 C CA . ARG A 1 96 ? 12.854 -10.539 5.101 1.00 50.12 96 ARG A CA 1
ATOM 788 C C . ARG A 1 96 ? 11.489 -9.856 5.149 1.00 50.12 96 ARG A C 1
ATOM 790 O O . ARG A 1 96 ? 10.743 -10.172 6.061 1.00 50.12 96 ARG A O 1
ATOM 797 N N . ILE A 1 97 ? 11.134 -8.972 4.215 1.00 54.94 97 ILE A N 1
ATOM 798 C CA . ILE A 1 97 ? 9.827 -8.288 4.211 1.00 54.94 97 ILE A CA 1
ATOM 799 C C . ILE A 1 97 ? 8.705 -9.254 3.822 1.00 54.94 97 ILE A C 1
ATOM 801 O O . ILE A 1 97 ? 7.658 -9.246 4.461 1.00 54.94 97 ILE A O 1
ATOM 805 N N . VAL A 1 98 ? 8.922 -10.134 2.840 1.00 51.06 98 VAL A N 1
ATOM 806 C CA . VAL A 1 98 ? 7.932 -11.149 2.450 1.00 51.06 98 VAL A CA 1
ATOM 807 C C . VAL A 1 98 ? 7.812 -12.242 3.519 1.00 51.06 98 VAL A C 1
ATOM 809 O O . VAL A 1 98 ? 6.693 -12.629 3.839 1.00 51.06 98 VAL A O 1
ATOM 812 N N . PHE A 1 99 ? 8.906 -12.688 4.160 1.00 44.56 99 PHE A N 1
ATOM 813 C CA . PHE A 1 99 ? 8.804 -13.590 5.325 1.00 44.56 99 PHE A CA 1
ATOM 814 C C . PHE A 1 99 ? 8.157 -12.918 6.531 1.00 44.56 99 PHE A C 1
ATOM 816 O O . PHE A 1 99 ? 7.449 -13.585 7.282 1.00 44.56 99 PHE A O 1
ATOM 823 N N . PHE A 1 100 ? 8.404 -11.624 6.740 1.00 45.31 100 PHE A N 1
ATOM 824 C CA . PHE A 1 100 ? 7.757 -10.866 7.803 1.00 45.31 100 PHE A CA 1
ATOM 825 C C . PHE A 1 100 ? 6.263 -10.708 7.505 1.00 45.31 100 PHE A C 1
ATOM 827 O O . PHE A 1 100 ? 5.454 -10.937 8.389 1.00 45.31 100 PHE A O 1
ATOM 834 N N . SER A 1 101 ? 5.884 -10.450 6.251 1.00 43.88 101 SER A N 1
ATOM 835 C CA . SER A 1 101 ? 4.490 -10.427 5.793 1.00 43.88 101 SER A CA 1
ATOM 836 C C . SER A 1 101 ? 3.804 -11.792 5.945 1.00 43.88 101 SER A C 1
ATOM 838 O O . SER A 1 101 ? 2.717 -11.850 6.511 1.00 43.88 101 SER A O 1
ATOM 840 N N . LEU A 1 102 ? 4.451 -12.902 5.558 1.00 40.00 102 LEU A N 1
ATOM 841 C CA . LEU A 1 102 ? 3.920 -14.254 5.785 1.00 40.00 102 LEU A CA 1
ATOM 842 C C . LEU A 1 102 ? 3.810 -14.585 7.276 1.00 40.00 102 LEU A C 1
ATOM 844 O O . LEU A 1 102 ? 2.809 -15.152 7.694 1.00 40.00 102 LEU A O 1
ATOM 848 N N . SER A 1 103 ? 4.798 -14.209 8.089 1.00 39.00 103 SER A N 1
ATOM 849 C CA . SER A 1 103 ? 4.750 -14.415 9.542 1.00 39.00 103 SER A CA 1
ATOM 850 C C . SER A 1 103 ? 3.631 -13.595 10.190 1.00 39.00 103 SER A C 1
ATOM 852 O O . SER A 1 103 ? 2.893 -14.125 11.008 1.00 39.00 103 SER A O 1
ATOM 854 N N . VAL A 1 104 ? 3.441 -12.334 9.793 1.00 40.62 104 VAL A N 1
ATOM 855 C CA . VAL A 1 104 ? 2.362 -11.471 10.305 1.00 40.62 104 VAL A CA 1
ATOM 856 C C . VAL A 1 104 ? 0.987 -11.961 9.837 1.00 40.62 104 VAL A C 1
ATOM 858 O O . VAL A 1 104 ? 0.047 -11.969 10.624 1.00 40.62 104 VAL A O 1
ATOM 861 N N . MET A 1 105 ? 0.865 -12.453 8.600 1.00 35.16 105 MET A N 1
ATOM 862 C CA . MET A 1 105 ? -0.385 -13.019 8.080 1.00 35.16 105 MET A CA 1
ATOM 863 C C . MET A 1 105 ? -0.729 -14.382 8.706 1.00 35.16 105 MET A C 1
ATOM 865 O O . MET A 1 105 ? -1.905 -14.710 8.841 1.00 35.16 105 MET A O 1
ATOM 869 N N . VAL A 1 106 ? 0.275 -15.161 9.125 1.00 36.88 106 VAL A N 1
ATOM 870 C CA . VAL A 1 106 ? 0.093 -16.404 9.899 1.00 36.88 106 VAL A CA 1
ATOM 871 C C . VAL A 1 106 ? -0.300 -16.118 11.353 1.00 36.88 106 VAL A C 1
ATOM 873 O O . VAL A 1 106 ? -1.013 -16.920 11.939 1.00 36.88 106 VAL A O 1
ATOM 876 N N . TRP A 1 107 ? 0.104 -14.978 11.918 1.00 29.97 107 TRP A N 1
ATOM 877 C CA . TRP A 1 107 ? -0.283 -14.548 13.270 1.00 29.97 107 TRP A CA 1
ATOM 878 C C . TRP A 1 107 ? -1.632 -13.803 13.344 1.00 29.97 107 TRP A C 1
ATOM 880 O O . TRP A 1 107 ? -2.118 -13.553 14.442 1.00 29.97 107 TRP A O 1
ATOM 890 N N . MET A 1 108 ? -2.245 -13.444 12.208 1.00 32.94 108 MET A N 1
ATOM 891 C CA . MET A 1 108 ? -3.581 -12.818 12.132 1.00 32.94 108 MET A CA 1
ATOM 892 C C . MET A 1 108 ? -4.720 -13.826 11.849 1.00 32.94 108 MET A C 1
ATOM 894 O O . MET A 1 108 ? -5.820 -13.421 11.473 1.00 32.94 108 MET A O 1
ATOM 898 N N . LYS A 1 109 ? -4.472 -15.129 12.026 1.00 34.69 109 LYS A N 1
ATOM 899 C CA . LYS A 1 109 ? -5.482 -16.200 12.081 1.00 34.69 109 LYS A CA 1
ATOM 900 C C . LYS A 1 109 ? -5.418 -16.896 13.431 1.00 34.69 109 LYS A C 1
ATOM 902 O O . LYS A 1 109 ? -6.493 -17.352 13.873 1.00 34.69 109 LYS A O 1
#

InterPro domains:
  IPR007258 Vps52 [PTHR14190] (3-87)
  IPR048361 Vps52, C-terminal [PF20655] (4-88)

Sequence (109 aa):
MLLQKSCEERILANYDAISLYLCICLCAKYSELMVERGIPAMDGYWDTLTRMLWHRFDAVMQLHNESVRGVDVKKMIPPPDTRPHYVGYFRFIYTRIVFFSLSVMVWMK

Foldseek 3Di:
DVVLVVLLVVLLPDLDLVVLVVVLVVLVVVLVVCVVVVNCVCVVVSVVSNVSSVVSSVVSVVVVVVVLVPDPVVVVDDPDDPDPPPSVVVVVVVVVVVVVVVVVVVVVD